Protein AF-A0A369CDJ7-F1 (afdb_monomer_lite)

Secondary structure (DSSP, 8-state):
--------PPPEEEEETTEEEBGGG--EESSGGGBPPB-HHHHHHHHTT-TTEEEEEGGGTS-SHHHHHHHHHHHHHHHHHHHHHT--

pLDDT: mean 79.2, std 15.46, range [38.53, 96.12]

Radius of gyration: 15.89 Å; chains: 1; bounding box: 33×39×41 Å

Sequence (88 aa):
MALGSMKMEIPYVLKKNGMYYAHNSAGYVHRVLMAELYTEEYAKSHASRSDDVQAIPITDLINGPDEVQDYIDRLEVMRDVMRAQGTD

Foldseek 3Di:
DDPPPPPPQQWKWKDFPCWTDAPPRPGTHNDPLRHDTHGPVVQVVVCVVDVRIDIGGVCVVQPDPVSVVVSVVVVVVVVVVVVVVPPD

Structure (mmCIF, N/CA/C/O backbone):
data_AF-A0A369CDJ7-F1
#
_entry.id   AF-A0A369CDJ7-F1
#
loop_
_atom_site.group_PDB
_atom_site.id
_atom_site.type_symbol
_atom_site.label_atom_id
_atom_site.label_alt_id
_atom_site.label_comp_id
_atom_site.label_asym_id
_atom_site.label_entity_id
_atom_site.label_seq_id
_atom_site.pdbx_PDB_ins_code
_atom_site.Cartn_x
_atom_site.Cartn_y
_atom_site.Cartn_z
_atom_site.occupancy
_atom_site.B_iso_or_equiv
_atom_site.auth_seq_id
_atom_site.auth_comp_id
_atom_site.auth_asym_id
_atom_site.auth_atom_id
_atom_site.pdbx_PDB_model_num
ATOM 1 N N . MET A 1 1 ? -19.083 27.535 8.416 1.00 38.53 1 MET A N 1
ATOM 2 C CA . MET A 1 1 ? -17.723 26.975 8.535 1.00 38.53 1 MET A CA 1
ATOM 3 C C . MET A 1 1 ? -17.543 26.018 7.376 1.00 38.53 1 MET A C 1
ATOM 5 O O . MET A 1 1 ? -18.318 25.078 7.277 1.00 38.53 1 MET A O 1
ATOM 9 N N . ALA A 1 2 ? -16.639 26.315 6.443 1.00 40.66 2 ALA A N 1
ATOM 10 C CA . ALA A 1 2 ? -16.330 25.383 5.368 1.00 40.66 2 ALA A CA 1
ATOM 11 C C . ALA A 1 2 ? -15.603 24.190 5.994 1.00 40.66 2 ALA A C 1
ATOM 13 O O . ALA A 1 2 ? -14.566 24.378 6.630 1.00 40.66 2 ALA A O 1
ATOM 14 N N . LEU A 1 3 ? -16.170 22.990 5.861 1.00 48.47 3 LEU A N 1
ATOM 15 C CA . LEU A 1 3 ? -15.419 21.753 6.029 1.00 48.47 3 LEU A CA 1
ATOM 16 C C . LEU A 1 3 ? -14.326 21.813 4.964 1.00 48.47 3 LEU A C 1
ATOM 18 O O . LEU A 1 3 ? -14.600 21.591 3.786 1.00 48.47 3 LEU A O 1
ATOM 22 N N . GLY A 1 4 ? -13.132 22.265 5.356 1.00 45.88 4 GLY A N 1
ATOM 23 C CA . GLY A 1 4 ? -11.975 22.272 4.478 1.00 45.88 4 GLY A CA 1
ATOM 24 C C . GLY A 1 4 ? -11.848 20.870 3.915 1.00 45.88 4 GLY A C 1
ATOM 25 O O . GLY A 1 4 ? -11.811 19.916 4.689 1.00 45.88 4 GLY A O 1
ATOM 26 N N . SER A 1 5 ? -11.896 20.749 2.590 1.00 49.09 5 SER A N 1
ATOM 27 C CA . SER A 1 5 ? -11.786 19.476 1.896 1.00 49.09 5 SER A CA 1
ATOM 28 C C . SER A 1 5 ? -10.519 18.780 2.385 1.00 49.09 5 SER A C 1
ATOM 30 O O . SER A 1 5 ? -9.422 19.122 1.945 1.00 49.09 5 SER A O 1
ATOM 32 N N . MET A 1 6 ? -10.655 17.841 3.327 1.00 46.56 6 MET A N 1
ATOM 33 C CA . MET A 1 6 ? -9.607 16.880 3.630 1.00 46.56 6 MET A CA 1
ATOM 34 C C . MET A 1 6 ? -9.402 16.138 2.321 1.00 46.56 6 MET A C 1
ATOM 36 O O . MET A 1 6 ? -10.218 15.308 1.924 1.00 46.56 6 MET A O 1
ATOM 40 N N . LYS A 1 7 ? -8.366 16.536 1.586 1.00 52.53 7 LYS A N 1
ATOM 41 C CA . LYS A 1 7 ? -7.903 15.815 0.416 1.00 52.53 7 LYS A CA 1
ATOM 42 C C . LYS A 1 7 ? -7.474 14.465 0.975 1.00 52.53 7 LYS A C 1
ATOM 44 O O . LYS A 1 7 ? -6.432 14.388 1.613 1.00 52.53 7 LYS A O 1
ATOM 49 N N . MET A 1 8 ? -8.348 13.462 0.890 1.00 57.06 8 MET A N 1
ATOM 50 C CA . MET A 1 8 ? -8.028 12.126 1.373 1.00 57.06 8 MET A CA 1
ATOM 51 C C . MET A 1 8 ? -6.850 11.644 0.541 1.00 57.06 8 MET A C 1
ATOM 53 O O . MET A 1 8 ? -7.005 11.340 -0.642 1.00 57.06 8 MET A O 1
ATOM 57 N N . GLU A 1 9 ? -5.661 11.676 1.131 1.00 80.25 9 GLU A N 1
ATOM 58 C CA . GLU A 1 9 ? -4.488 11.092 0.508 1.00 80.25 9 GLU A CA 1
ATOM 59 C C . GLU A 1 9 ? -4.714 9.589 0.464 1.00 80.25 9 GLU A C 1
ATOM 61 O O . GLU A 1 9 ? -4.936 8.948 1.491 1.00 80.25 9 GLU A O 1
ATOM 66 N N . ILE A 1 10 ? -4.739 9.048 -0.751 1.00 82.88 10 ILE A N 1
ATOM 67 C CA . ILE A 1 10 ? -4.901 7.616 -0.956 1.00 82.88 10 ILE A CA 1
ATOM 68 C C . ILE A 1 10 ? -3.628 6.951 -0.427 1.00 82.88 10 ILE A C 1
ATOM 70 O O . ILE A 1 10 ? -2.541 7.252 -0.931 1.00 82.88 10 ILE A O 1
ATOM 74 N N . PRO A 1 11 ? -3.727 6.065 0.575 1.00 90.69 11 PRO A N 1
ATOM 75 C CA . PRO A 1 11 ? -2.559 5.394 1.106 1.00 90.69 11 PRO A CA 1
ATOM 76 C C . PRO A 1 11 ? -2.022 4.373 0.104 1.00 90.69 11 PRO A C 1
ATOM 78 O O . PRO A 1 11 ? -2.760 3.786 -0.693 1.00 90.69 11 PRO A O 1
ATOM 81 N N . TYR A 1 12 ? -0.718 4.145 0.177 1.00 93.75 12 TYR A N 1
ATOM 82 C CA . TYR A 1 12 ? -0.003 3.161 -0.621 1.00 93.75 12 TYR A CA 1
ATOM 83 C C . TYR A 1 12 ? 0.411 1.979 0.248 1.00 93.75 12 TYR A C 1
ATOM 85 O O . TYR A 1 12 ? 0.691 2.131 1.433 1.00 93.75 12 TYR A O 1
ATOM 93 N N . VAL A 1 13 ? 0.521 0.807 -0.363 1.00 93.75 13 VAL A N 1
ATOM 94 C CA . VAL A 1 13 ? 1.170 -0.365 0.227 1.00 93.75 13 VAL A CA 1
ATOM 95 C C . VAL A 1 13 ? 2.467 -0.663 -0.515 1.00 93.75 13 VAL A C 1
ATOM 97 O O . VAL A 1 13 ? 2.619 -0.335 -1.695 1.00 93.75 13 VAL A O 1
ATOM 100 N N . LEU A 1 14 ? 3.397 -1.325 0.170 1.00 94.56 14 LEU A N 1
ATOM 101 C CA . LEU A 1 14 ? 4.594 -1.884 -0.450 1.00 94.56 14 LEU A CA 1
ATOM 102 C C . LEU A 1 14 ? 4.381 -3.372 -0.724 1.00 94.56 14 LEU A C 1
ATOM 104 O O . LEU A 1 14 ? 4.018 -4.124 0.182 1.00 94.56 14 LEU A O 1
ATOM 108 N N . LYS A 1 15 ? 4.621 -3.796 -1.966 1.00 94.12 15 LYS A N 1
ATOM 109 C CA . LYS A 1 15 ? 4.513 -5.186 -2.420 1.00 94.12 15 LYS A CA 1
ATOM 110 C C . LYS A 1 15 ? 5.869 -5.703 -2.892 1.00 94.12 15 LYS A C 1
ATOM 112 O O . LYS A 1 15 ? 6.525 -5.051 -3.691 1.00 94.12 15 LYS A O 1
ATOM 117 N N . LYS A 1 16 ? 6.266 -6.892 -2.446 1.00 93.19 16 LYS A N 1
ATOM 118 C CA . LYS A 1 16 ? 7.485 -7.597 -2.862 1.00 93.19 16 LYS A CA 1
ATOM 119 C C . LYS A 1 16 ? 7.181 -9.073 -3.063 1.00 93.19 16 LYS A C 1
ATOM 121 O O . LYS A 1 16 ? 6.627 -9.710 -2.173 1.00 93.19 16 LYS A O 1
ATOM 126 N N . ASN A 1 17 ? 7.522 -9.626 -4.228 1.00 89.44 17 ASN A N 1
ATOM 127 C CA . ASN A 1 17 ? 7.320 -11.048 -4.557 1.00 89.44 17 ASN A CA 1
ATOM 128 C C . ASN A 1 17 ? 5.898 -11.575 -4.265 1.00 89.44 17 ASN A C 1
ATOM 130 O O . ASN A 1 17 ? 5.723 -12.658 -3.714 1.00 89.44 17 ASN A O 1
ATOM 134 N N . GLY A 1 18 ? 4.866 -10.792 -4.600 1.00 87.31 18 GLY A N 1
ATOM 135 C CA . GLY A 1 18 ? 3.467 -11.179 -4.367 1.00 87.31 18 GLY A CA 1
ATOM 136 C C . GLY A 1 18 ? 2.962 -10.969 -2.933 1.00 87.31 18 GLY A C 1
ATOM 137 O O . GLY A 1 18 ? 1.777 -11.165 -2.686 1.00 87.31 18 GLY A O 1
ATOM 138 N N . MET A 1 19 ? 3.827 -10.527 -2.022 1.00 92.25 19 MET A N 1
ATOM 139 C CA . MET A 1 19 ? 3.528 -10.269 -0.616 1.00 92.25 19 MET A CA 1
ATOM 140 C C . MET A 1 19 ? 3.510 -8.778 -0.311 1.00 92.25 19 MET A C 1
ATOM 142 O O . MET A 1 19 ? 4.176 -8.011 -0.997 1.00 92.25 19 MET A O 1
ATOM 146 N N . TYR A 1 20 ? 2.830 -8.372 0.755 1.00 93.25 20 TYR A N 1
ATOM 147 C CA . TYR A 1 20 ? 2.804 -6.991 1.230 1.00 93.25 20 TYR A CA 1
ATOM 148 C C . TYR A 1 20 ? 3.605 -6.825 2.517 1.00 93.25 20 TYR A C 1
ATOM 150 O O . TYR A 1 20 ? 3.706 -7.757 3.311 1.00 93.25 20 TYR A O 1
ATOM 158 N N . TYR A 1 21 ? 4.178 -5.645 2.731 1.00 93.44 21 TYR A N 1
ATOM 159 C CA . TYR A 1 21 ? 4.898 -5.324 3.964 1.00 93.44 21 TYR A CA 1
ATOM 160 C C . TYR A 1 21 ? 3.906 -5.260 5.127 1.00 93.44 21 TYR A C 1
ATOM 162 O O . TYR A 1 21 ? 2.876 -4.602 5.017 1.00 93.44 21 TYR A O 1
ATOM 170 N N . ALA A 1 22 ? 4.199 -5.959 6.221 1.00 90.00 22 ALA A N 1
ATOM 171 C CA . ALA A 1 22 ? 3.353 -5.970 7.410 1.00 90.00 22 ALA A CA 1
ATOM 172 C C . ALA A 1 22 ? 3.597 -4.734 8.295 1.00 90.00 22 ALA A C 1
ATOM 174 O O . ALA A 1 22 ? 4.706 -4.191 8.314 1.00 90.00 22 ALA A O 1
ATOM 175 N N . HIS A 1 23 ? 2.591 -4.347 9.088 1.00 79.44 23 HIS A N 1
ATOM 176 C CA . HIS A 1 23 ? 2.730 -3.300 10.108 1.00 79.44 23 HIS A CA 1
ATOM 177 C C . HIS A 1 23 ? 3.912 -3.585 11.051 1.00 79.44 23 HIS A C 1
ATOM 179 O O . HIS A 1 23 ? 4.159 -4.733 11.435 1.00 79.44 23 HIS A O 1
ATOM 185 N N . ASN A 1 24 ? 4.639 -2.532 11.436 1.00 66.56 24 ASN A N 1
ATOM 186 C CA . ASN A 1 24 ? 5.736 -2.574 12.412 1.00 66.56 24 ASN A CA 1
ATOM 187 C C . ASN A 1 24 ? 6.795 -3.665 12.175 1.00 66.56 24 ASN A C 1
ATOM 189 O O . ASN A 1 24 ? 7.253 -4.317 13.113 1.00 66.56 24 ASN A O 1
ATOM 193 N N . SER A 1 25 ? 7.232 -3.849 10.928 1.00 62.66 25 SER A N 1
ATOM 194 C CA . SER A 1 25 ? 8.337 -4.761 10.587 1.00 62.66 25 SER A CA 1
ATOM 195 C C . SER A 1 25 ? 8.071 -6.239 10.904 1.00 62.66 25 SER A C 1
ATOM 197 O O . SER A 1 25 ? 9.016 -7.024 10.984 1.00 62.66 25 SER A O 1
ATOM 199 N N . ALA A 1 26 ? 6.806 -6.663 11.014 1.00 73.12 26 ALA A N 1
ATOM 200 C CA . ALA A 1 26 ? 6.424 -8.065 11.225 1.00 73.12 26 ALA A CA 1
ATOM 201 C C . ALA A 1 26 ? 6.641 -8.968 9.982 1.00 73.12 26 ALA A C 1
ATOM 203 O O . ALA A 1 26 ? 5.983 -9.994 9.817 1.00 73.12 26 ALA A O 1
ATOM 204 N N . GLY A 1 27 ? 7.562 -8.593 9.088 1.00 86.19 27 GLY A N 1
ATOM 205 C CA . GLY A 1 27 ? 7.851 -9.292 7.841 1.00 86.19 27 GLY A CA 1
ATOM 206 C C . GLY A 1 27 ? 6.840 -8.978 6.740 1.00 86.19 27 GLY A C 1
ATOM 207 O O . GLY A 1 27 ? 6.594 -7.814 6.422 1.00 86.19 27 GLY A O 1
ATOM 208 N N . TYR A 1 28 ? 6.288 -10.030 6.134 1.00 90.88 28 TYR A N 1
ATOM 209 C CA . TYR A 1 28 ? 5.419 -9.935 4.966 1.00 90.88 28 TYR A CA 1
ATOM 210 C C . TYR A 1 28 ? 4.087 -10.658 5.189 1.00 90.88 28 TYR A C 1
ATOM 212 O O . TYR A 1 28 ? 4.044 -11.721 5.806 1.00 90.88 28 TYR A O 1
ATOM 220 N N . VAL A 1 29 ? 3.007 -10.126 4.620 1.00 87.62 29 VAL A N 1
ATOM 221 C CA . VAL A 1 29 ? 1.658 -10.706 4.647 1.00 87.62 29 VAL A CA 1
ATOM 222 C C . VAL A 1 29 ? 1.142 -10.968 3.236 1.00 87.62 29 VAL A C 1
ATOM 224 O O . VAL A 1 29 ? 1.396 -10.209 2.307 1.00 87.62 29 VAL A O 1
ATOM 227 N N . HIS A 1 30 ? 0.372 -12.042 3.063 1.00 85.88 30 HIS A N 1
ATOM 228 C CA . HIS A 1 30 ? -0.230 -12.384 1.766 1.00 85.88 30 HIS A CA 1
ATOM 229 C C . HIS A 1 30 ? -1.436 -11.501 1.409 1.00 85.88 30 HIS A C 1
ATOM 231 O O . HIS A 1 30 ? -1.815 -11.404 0.245 1.00 85.88 30 HIS A O 1
ATOM 237 N N . ARG A 1 31 ? -2.084 -10.892 2.408 1.00 82.94 31 ARG A N 1
ATOM 238 C CA . ARG A 1 31 ? -3.337 -10.146 2.238 1.00 82.94 31 ARG A CA 1
ATOM 239 C C . ARG A 1 31 ? -3.072 -8.651 2.354 1.00 82.94 31 ARG A C 1
ATOM 241 O O . ARG A 1 31 ? -2.540 -8.220 3.373 1.00 82.94 31 ARG A O 1
ATOM 248 N N . VAL A 1 32 ? -3.515 -7.874 1.362 1.00 84.06 32 VAL A N 1
ATOM 249 C CA . VAL A 1 32 ? -3.375 -6.404 1.349 1.00 84.06 32 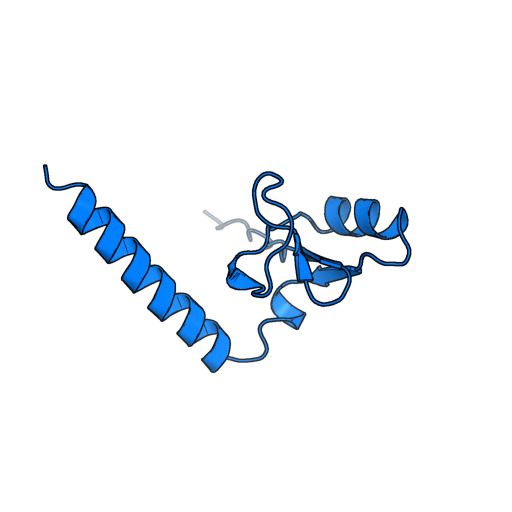VAL A CA 1
ATOM 250 C C . VAL A 1 32 ? -4.005 -5.751 2.584 1.00 84.06 32 VAL A C 1
ATOM 252 O O . VAL A 1 32 ? -3.465 -4.799 3.123 1.00 84.06 32 VAL A O 1
ATOM 255 N N . LEU A 1 33 ? -5.087 -6.332 3.106 1.00 78.50 33 LEU A N 1
ATOM 256 C CA . LEU A 1 33 ? -5.818 -5.833 4.278 1.00 78.50 33 LEU A CA 1
ATOM 257 C C . LEU A 1 33 ? -5.018 -5.900 5.592 1.00 78.50 33 LEU A C 1
ATOM 259 O O . LEU A 1 33 ? -5.438 -5.341 6.596 1.00 78.50 33 LEU A O 1
ATOM 263 N N . MET A 1 34 ? -3.906 -6.637 5.608 1.00 81.56 34 MET A N 1
ATOM 264 C CA . MET A 1 34 ? -2.993 -6.730 6.753 1.00 81.56 34 MET A CA 1
ATOM 265 C C . MET A 1 34 ? -1.689 -5.957 6.510 1.00 81.56 34 MET A C 1
ATOM 267 O O . MET A 1 34 ? -0.767 -6.036 7.325 1.00 81.56 34 MET A O 1
ATOM 271 N N . ALA A 1 35 ? -1.579 -5.298 5.356 1.00 89.31 35 ALA A N 1
ATOM 272 C CA . ALA A 1 35 ? -0.396 -4.558 4.970 1.00 89.31 35 ALA A CA 1
ATOM 273 C C . ALA A 1 35 ? -0.306 -3.236 5.727 1.00 89.31 35 ALA A C 1
ATOM 275 O O . ALA A 1 35 ? -1.317 -2.649 6.114 1.00 89.31 35 ALA A O 1
ATOM 276 N N . GLU A 1 36 ? 0.919 -2.750 5.871 1.00 91.62 36 GLU A N 1
ATOM 277 C CA . GLU A 1 36 ? 1.154 -1.393 6.325 1.00 91.62 36 GLU A CA 1
ATOM 278 C C . GLU A 1 36 ? 0.755 -0.376 5.262 1.00 91.62 36 GLU A C 1
ATOM 280 O O . GLU A 1 36 ? 1.000 -0.568 4.065 1.00 91.62 36 GLU A O 1
ATOM 285 N N . LEU A 1 37 ? 0.161 0.722 5.726 1.00 91.56 37 LEU A N 1
ATOM 286 C CA . LEU A 1 37 ? -0.215 1.854 4.895 1.00 91.56 37 LEU A CA 1
ATOM 287 C C . LEU A 1 37 ? 0.8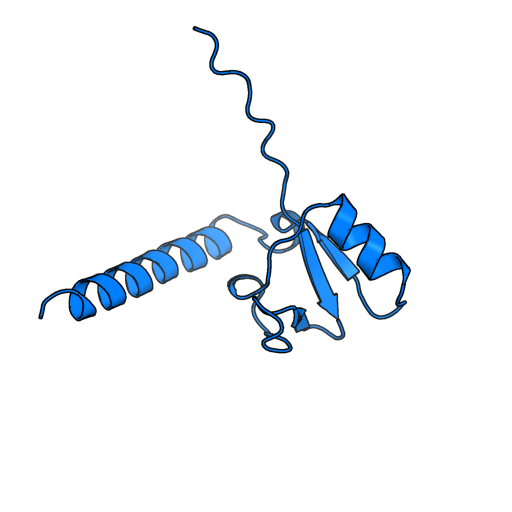41 2.951 4.993 1.00 91.56 37 LEU A C 1
ATOM 289 O O . LEU A 1 37 ? 1.219 3.387 6.077 1.00 91.56 37 LEU A O 1
ATOM 293 N N . TYR A 1 38 ? 1.276 3.431 3.838 1.00 91.12 38 TYR A N 1
ATOM 294 C CA . TYR A 1 38 ? 2.292 4.459 3.700 1.00 91.12 38 TYR A CA 1
ATOM 295 C C . TYR A 1 38 ? 1.750 5.658 2.933 1.00 91.12 38 TYR A C 1
ATOM 297 O O . TYR A 1 38 ? 0.824 5.547 2.124 1.00 91.12 38 TYR A O 1
ATOM 305 N N . THR A 1 39 ? 2.384 6.809 3.139 1.00 92.06 39 THR A N 1
ATOM 306 C CA . THR A 1 39 ? 2.203 7.947 2.237 1.00 92.06 39 THR A CA 1
ATOM 307 C C . THR A 1 39 ? 2.766 7.611 0.858 1.00 92.06 39 THR A C 1
ATOM 309 O O . THR A 1 39 ? 3.689 6.800 0.721 1.00 92.06 39 THR A O 1
ATOM 312 N N . GLU A 1 40 ? 2.233 8.265 -0.174 1.00 92.94 40 GLU A N 1
ATOM 313 C CA . GLU A 1 40 ? 2.724 8.122 -1.546 1.00 92.94 40 GLU A CA 1
ATOM 314 C C . GLU A 1 40 ? 4.232 8.398 -1.643 1.00 92.94 40 GLU A C 1
ATOM 316 O O . GLU A 1 40 ? 4.973 7.612 -2.236 1.00 92.94 40 GLU A O 1
ATOM 321 N N . GLU A 1 41 ? 4.692 9.493 -1.028 1.00 93.56 41 GLU A N 1
ATOM 322 C CA . GLU A 1 41 ? 6.097 9.906 -1.050 1.00 93.56 41 GLU A CA 1
ATOM 323 C C . GLU A 1 41 ? 7.005 8.833 -0.444 1.00 93.56 41 GLU A C 1
ATOM 325 O O . GLU A 1 41 ? 7.995 8.434 -1.066 1.00 93.56 41 GLU A O 1
ATOM 330 N N . TYR A 1 42 ? 6.651 8.322 0.740 1.00 93.12 42 TYR A N 1
ATOM 331 C CA . TYR A 1 42 ? 7.441 7.291 1.400 1.00 93.12 42 TYR A CA 1
ATOM 332 C C . TYR A 1 42 ? 7.470 6.008 0.570 1.00 93.12 42 TYR A C 1
ATOM 334 O O . TYR A 1 42 ? 8.547 5.466 0.317 1.00 93.12 42 TYR A O 1
ATOM 342 N N . ALA A 1 43 ? 6.306 5.538 0.114 1.00 93.69 43 ALA A N 1
ATOM 343 C CA . ALA A 1 43 ? 6.208 4.286 -0.623 1.00 93.69 43 ALA A CA 1
ATOM 344 C C . ALA A 1 43 ? 7.027 4.338 -1.921 1.00 93.69 43 ALA A C 1
ATOM 346 O O . ALA A 1 43 ? 7.827 3.440 -2.184 1.00 93.69 43 ALA A O 1
ATOM 347 N N . LYS A 1 44 ? 6.897 5.420 -2.701 1.00 95.44 44 LYS A N 1
ATOM 348 C CA . LYS A 1 44 ? 7.650 5.604 -3.951 1.00 95.44 44 LYS A CA 1
ATOM 349 C C . LYS A 1 44 ? 9.151 5.765 -3.709 1.00 95.44 44 LYS A C 1
ATOM 351 O O . LYS A 1 44 ? 9.946 5.176 -4.437 1.00 95.44 44 LYS A O 1
ATOM 356 N N . SER A 1 45 ? 9.543 6.515 -2.676 1.00 95.81 45 SER A N 1
ATOM 357 C CA . SER A 1 45 ? 10.949 6.678 -2.277 1.00 95.81 45 SER A CA 1
ATOM 358 C C . SER A 1 45 ? 11.579 5.372 -1.782 1.00 95.81 45 SER A C 1
ATOM 360 O O . SER A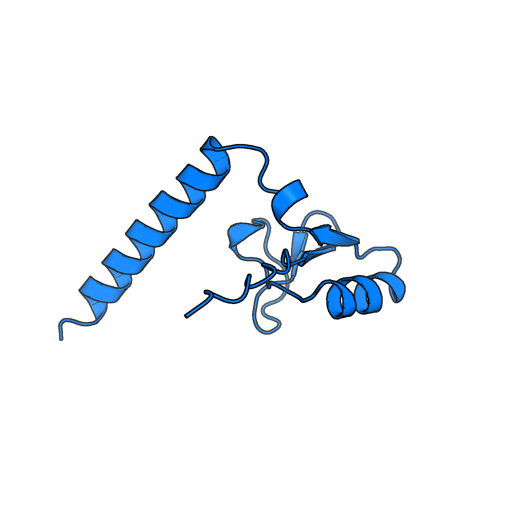 1 45 ? 12.775 5.156 -1.959 1.00 95.81 45 SER A O 1
ATOM 362 N N . HIS A 1 46 ? 10.795 4.487 -1.162 1.00 93.94 46 HIS A N 1
ATOM 363 C CA . HIS A 1 46 ? 11.261 3.168 -0.743 1.00 93.94 46 HIS A CA 1
ATOM 364 C C . HIS A 1 46 ? 11.384 2.214 -1.936 1.00 93.94 46 HIS A C 1
ATOM 366 O O . HIS A 1 46 ? 12.425 1.583 -2.109 1.00 93.94 46 HIS A O 1
ATOM 372 N N . ALA A 1 47 ? 10.346 2.132 -2.771 1.00 94.56 47 ALA A N 1
ATOM 373 C CA . ALA A 1 47 ? 10.320 1.266 -3.947 1.00 94.56 47 ALA A CA 1
ATOM 374 C C . ALA A 1 47 ? 11.433 1.611 -4.952 1.00 94.56 47 ALA A C 1
ATOM 376 O O . ALA A 1 47 ? 12.037 0.717 -5.526 1.00 94.56 47 ALA A O 1
ATOM 377 N N . SER A 1 48 ? 11.799 2.889 -5.105 1.00 96.12 48 SER A N 1
ATOM 378 C CA . SER A 1 48 ? 12.891 3.294 -6.006 1.00 96.12 48 SER A CA 1
ATOM 379 C C . SER A 1 48 ? 14.282 2.787 -5.597 1.00 96.12 48 SER A C 1
ATOM 381 O O . SER A 1 48 ? 15.220 2.880 -6.387 1.00 96.12 48 SER A O 1
ATOM 383 N N . ARG A 1 49 ? 14.439 2.258 -4.376 1.00 93.69 49 ARG A N 1
ATOM 384 C CA . ARG A 1 49 ? 15.706 1.710 -3.867 1.00 93.69 49 ARG A CA 1
ATOM 385 C C . ARG A 1 49 ? 15.877 0.219 -4.159 1.00 93.69 49 ARG A C 1
ATOM 387 O O . ARG A 1 49 ? 16.952 -0.306 -3.880 1.00 93.69 49 ARG A O 1
ATOM 394 N N . SER A 1 50 ? 14.841 -0.468 -4.647 1.00 90.06 50 SER A N 1
ATOM 395 C CA . SER A 1 50 ? 14.868 -1.913 -4.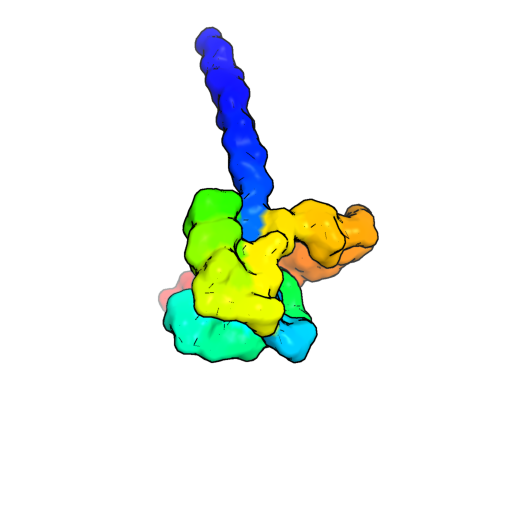888 1.00 90.06 50 SER A CA 1
ATOM 396 C C . SER A 1 50 ? 13.938 -2.304 -6.032 1.00 90.06 50 SER A C 1
ATOM 398 O O . SER A 1 50 ? 12.730 -2.114 -5.934 1.00 90.06 50 SER A O 1
ATOM 400 N N . ASP A 1 51 ? 14.479 -2.938 -7.072 1.00 89.94 51 ASP A N 1
ATOM 401 C CA . ASP A 1 51 ? 13.716 -3.328 -8.271 1.00 89.94 51 ASP A CA 1
ATOM 402 C C . ASP A 1 51 ? 12.611 -4.369 -7.994 1.00 89.94 51 ASP A C 1
ATOM 404 O O . ASP A 1 51 ? 11.706 -4.561 -8.805 1.00 89.94 51 ASP A O 1
ATOM 408 N N . ASP A 1 52 ? 12.672 -5.053 -6.849 1.00 92.56 52 ASP A N 1
ATOM 409 C CA . ASP A 1 52 ? 11.710 -6.080 -6.439 1.00 92.56 52 ASP A CA 1
ATOM 410 C C . ASP A 1 52 ? 10.585 -5.565 -5.523 1.00 92.56 52 ASP A C 1
ATOM 412 O O . ASP A 1 52 ? 9.727 -6.351 -5.108 1.00 92.56 52 ASP A O 1
ATOM 416 N N . VAL A 1 53 ? 10.568 -4.262 -5.218 1.00 94.50 53 VAL A N 1
ATOM 417 C CA . VAL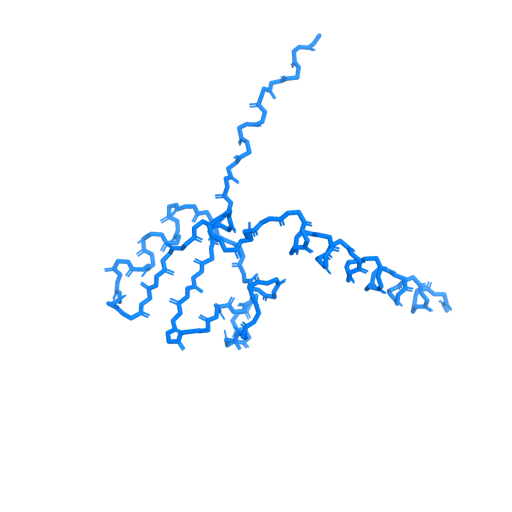 A 1 53 ? 9.536 -3.618 -4.397 1.00 94.50 53 VAL A CA 1
ATOM 418 C C . VAL A 1 53 ? 8.684 -2.682 -5.246 1.00 94.50 53 VAL A C 1
ATOM 420 O O . VAL A 1 53 ? 9.180 -1.824 -5.967 1.00 94.50 53 VAL A O 1
ATOM 423 N N . GLN A 1 54 ? 7.368 -2.807 -5.110 1.00 95.88 54 GLN A N 1
ATOM 424 C CA . GLN A 1 54 ? 6.377 -1.981 -5.788 1.00 95.88 54 GLN A CA 1
ATOM 425 C C . GLN A 1 54 ? 5.599 -1.149 -4.771 1.00 95.88 54 GLN A C 1
ATOM 427 O O . GLN A 1 54 ? 5.112 -1.681 -3.775 1.00 95.88 54 GLN A O 1
ATOM 432 N N . ALA A 1 55 ? 5.441 0.142 -5.049 1.00 95.31 55 ALA A N 1
ATOM 433 C CA . ALA A 1 55 ? 4.512 1.015 -4.342 1.00 95.31 55 ALA A CA 1
ATOM 434 C C . ALA A 1 55 ? 3.182 1.030 -5.098 1.00 95.31 55 ALA A C 1
ATOM 436 O O . ALA A 1 55 ? 3.148 1.434 -6.260 1.00 95.31 55 ALA A O 1
ATOM 437 N N . ILE A 1 56 ? 2.102 0.591 -4.454 1.00 93.50 56 ILE A N 1
ATOM 438 C CA . ILE A 1 56 ? 0.791 0.444 -5.095 1.00 93.50 56 ILE A CA 1
ATOM 439 C C . ILE A 1 56 ? -0.241 1.221 -4.274 1.00 93.50 56 ILE A C 1
ATOM 441 O O . ILE A 1 56 ? -0.322 0.985 -3.066 1.00 93.50 56 ILE A O 1
ATOM 445 N N . PRO A 1 57 ? -1.020 2.139 -4.870 1.00 91.69 57 PRO A N 1
ATOM 446 C CA . PRO A 1 57 ? -2.111 2.783 -4.151 1.00 91.69 57 PRO A CA 1
ATOM 447 C C . PRO A 1 57 ? -3.159 1.729 -3.789 1.00 91.69 57 PRO A C 1
ATOM 449 O O . PRO A 1 57 ? -3.475 0.848 -4.590 1.00 91.69 57 PRO A O 1
ATOM 452 N N . ILE A 1 58 ? -3.714 1.800 -2.579 1.00 87.38 58 ILE A N 1
ATOM 453 C CA . ILE A 1 58 ? -4.631 0.759 -2.093 1.00 87.38 58 ILE A CA 1
ATOM 454 C C . ILE A 1 58 ? -5.875 0.602 -2.982 1.00 87.38 58 ILE A C 1
ATOM 456 O O . ILE A 1 58 ? -6.419 -0.492 -3.100 1.00 87.38 58 ILE A O 1
ATOM 460 N N . THR A 1 59 ? -6.289 1.678 -3.653 1.00 84.38 59 THR A N 1
ATOM 461 C CA . THR A 1 59 ? -7.423 1.696 -4.586 1.00 84.38 59 THR A CA 1
ATOM 462 C C . THR A 1 59 ? -7.225 0.805 -5.804 1.00 84.38 59 THR A C 1
ATOM 464 O O . THR A 1 59 ? -8.211 0.342 -6.357 1.00 84.38 59 THR A O 1
ATOM 467 N N . ASP A 1 60 ? -5.981 0.532 -6.205 1.00 86.06 60 ASP A N 1
ATOM 468 C CA . ASP A 1 60 ? -5.693 -0.354 -7.342 1.00 86.06 60 ASP A CA 1
ATOM 469 C C . ASP A 1 60 ? -5.739 -1.836 -6.933 1.00 86.06 60 ASP A C 1
ATOM 471 O O . ASP A 1 60 ? -5.752 -2.729 -7.784 1.00 86.06 60 ASP A O 1
ATOM 475 N N . LEU A 1 61 ? -5.725 -2.109 -5.623 1.00 82.06 61 LEU A N 1
ATOM 476 C CA . LEU A 1 61 ? -5.705 -3.455 -5.051 1.00 82.06 61 LEU A CA 1
ATOM 477 C C . LEU A 1 61 ? -7.057 -3.911 -4.526 1.00 82.06 61 LEU A C 1
ATOM 479 O O . LEU A 1 61 ? -7.269 -5.113 -4.428 1.00 82.06 61 LEU A O 1
ATOM 483 N N . ILE A 1 62 ? -7.927 -2.971 -4.167 1.00 73.44 62 ILE A N 1
ATOM 484 C CA . ILE A 1 62 ? -9.293 -3.251 -3.744 1.00 73.44 62 ILE A CA 1
ATOM 485 C C . ILE A 1 62 ? -10.194 -2.933 -4.936 1.00 73.44 62 ILE A C 1
ATOM 487 O O . ILE A 1 62 ? -10.652 -1.803 -5.111 1.00 73.44 62 ILE A O 1
ATOM 491 N N . ASN A 1 63 ? -10.398 -3.928 -5.793 1.00 61.97 63 ASN A N 1
ATOM 492 C CA . ASN A 1 63 ? -11.132 -3.785 -7.043 1.00 61.97 63 ASN A CA 1
ATOM 493 C C . ASN A 1 63 ? -12.579 -4.237 -6.864 1.00 61.97 63 ASN A C 1
ATOM 495 O O . ASN A 1 63 ? -13.000 -5.278 -7.361 1.00 61.97 63 ASN A O 1
ATOM 499 N N . GLY A 1 64 ? -13.364 -3.395 -6.197 1.00 59.47 64 GLY A N 1
ATOM 500 C CA . GLY A 1 64 ? -14.819 -3.491 -6.218 1.00 59.47 64 GLY A CA 1
ATOM 501 C C . GLY A 1 64 ? -15.473 -3.554 -4.839 1.00 59.47 64 GLY A C 1
ATOM 502 O O . GLY A 1 64 ? -14.816 -3.821 -3.833 1.00 59.47 64 GLY A O 1
ATOM 503 N N . PRO A 1 65 ? -16.787 -3.280 -4.788 1.00 57.25 65 PRO A N 1
ATOM 504 C CA . PRO A 1 65 ? -17.550 -3.219 -3.544 1.00 57.25 65 PRO A CA 1
ATOM 505 C C . PRO A 1 65 ? -17.518 -4.530 -2.751 1.00 57.25 65 PRO A C 1
ATOM 507 O O . PRO A 1 65 ? -17.572 -4.473 -1.530 1.00 57.25 65 PRO A O 1
ATOM 510 N N . ASP A 1 66 ? -17.358 -5.678 -3.411 1.00 62.75 66 ASP A N 1
ATOM 511 C CA . ASP A 1 66 ? -17.327 -6.989 -2.752 1.00 62.75 66 ASP A CA 1
ATOM 512 C C . ASP A 1 66 ? -16.059 -7.173 -1.898 1.00 62.75 66 ASP A C 1
ATOM 514 O O . ASP A 1 66 ? -16.133 -7.607 -0.753 1.00 62.75 66 ASP A O 1
ATOM 518 N N . GLU A 1 67 ? -14.894 -6.746 -2.398 1.00 62.94 67 GLU A N 1
ATOM 519 C CA . GLU A 1 67 ? -13.634 -6.802 -1.640 1.00 62.94 67 GLU A CA 1
ATOM 520 C C . GLU A 1 67 ? -13.600 -5.767 -0.500 1.00 62.94 67 GLU A C 1
ATOM 522 O O . GLU A 1 67 ? -12.990 -5.998 0.548 1.00 62.94 67 GLU A O 1
ATOM 527 N N . VAL A 1 68 ? -14.289 -4.631 -0.678 1.00 68.50 68 VAL A N 1
ATOM 528 C CA . VAL A 1 68 ? -14.518 -3.641 0.389 1.00 68.50 68 VAL A CA 1
ATOM 529 C C . VAL A 1 68 ? -15.460 -4.203 1.457 1.00 68.50 68 VAL A C 1
ATOM 531 O O . VAL A 1 68 ? -15.207 -4.010 2.646 1.00 68.50 68 VAL A O 1
ATOM 534 N N . GLN A 1 69 ? -16.525 -4.900 1.060 1.00 67.19 69 GLN A N 1
ATOM 535 C CA . GLN A 1 69 ? -17.494 -5.486 1.984 1.00 67.19 69 GLN A CA 1
ATOM 536 C C . GLN A 1 69 ? -16.852 -6.594 2.827 1.00 67.19 69 GLN A C 1
ATOM 538 O O . GLN A 1 69 ? -16.979 -6.566 4.047 1.00 67.19 69 GLN A O 1
ATOM 543 N N . ASP A 1 70 ? -16.051 -7.471 2.214 1.00 69.56 70 ASP A N 1
ATOM 544 C CA . ASP A 1 70 ? -15.259 -8.486 2.926 1.00 69.56 70 ASP A CA 1
ATOM 545 C C . ASP A 1 70 ? -14.321 -7.863 3.977 1.00 69.56 70 ASP A C 1
ATOM 547 O O . ASP A 1 70 ? -14.081 -8.430 5.051 1.00 69.56 70 ASP A O 1
ATOM 551 N N . TYR A 1 71 ? -13.771 -6.678 3.685 1.00 68.31 71 TYR A N 1
ATOM 552 C CA . TYR A 1 71 ? -12.959 -5.934 4.642 1.00 68.31 71 TYR A CA 1
ATOM 553 C C . TYR A 1 71 ? -13.794 -5.366 5.794 1.00 68.31 71 TYR A C 1
ATOM 555 O O . TYR A 1 71 ? -13.400 -5.516 6.954 1.00 68.31 71 TYR A O 1
ATOM 563 N N . ILE A 1 72 ? -14.942 -4.751 5.493 1.00 77.25 72 ILE A N 1
ATOM 564 C CA . ILE A 1 72 ? -15.866 -4.206 6.496 1.00 77.25 72 ILE A CA 1
ATOM 565 C C . ILE A 1 72 ? -16.330 -5.316 7.441 1.00 77.25 72 ILE A C 1
ATOM 567 O O . ILE A 1 72 ? -16.135 -5.188 8.650 1.00 77.25 72 ILE A O 1
ATOM 571 N N . ASP A 1 73 ? -16.837 -6.428 6.908 1.00 75.56 73 ASP A N 1
ATOM 572 C CA . ASP A 1 73 ? -17.362 -7.553 7.689 1.00 75.56 73 ASP A CA 1
ATOM 573 C C . ASP A 1 73 ? -16.306 -8.095 8.663 1.00 75.56 73 ASP A C 1
ATOM 575 O O . ASP A 1 73 ? -16.578 -8.399 9.828 1.00 75.56 73 ASP A O 1
ATOM 579 N N . ARG A 1 74 ? -15.044 -8.152 8.229 1.00 72.06 74 ARG A N 1
ATOM 580 C CA . ARG A 1 74 ? -13.944 -8.606 9.081 1.00 72.06 74 ARG A CA 1
ATOM 581 C C . ARG A 1 74 ? -13.564 -7.600 10.167 1.00 72.06 74 ARG A C 1
ATOM 583 O O . ARG A 1 74 ? -13.220 -8.021 11.275 1.00 72.06 74 ARG A O 1
ATOM 590 N N . LEU A 1 75 ? -13.603 -6.298 9.876 1.00 77.31 75 LEU A N 1
ATOM 591 C CA . LEU A 1 75 ? -13.403 -5.263 10.894 1.00 77.31 75 LEU A CA 1
ATOM 592 C C . LEU A 1 75 ? -14.486 -5.340 11.972 1.00 77.31 75 LEU A C 1
ATOM 594 O O . LEU A 1 75 ? -14.177 -5.158 13.151 1.00 77.31 75 LEU A O 1
ATOM 598 N N . GLU A 1 76 ? -15.723 -5.661 11.595 1.00 78.25 76 GLU A N 1
ATOM 599 C CA . GLU A 1 76 ? -16.813 -5.865 12.549 1.00 78.25 76 GLU A CA 1
ATOM 600 C C . GLU A 1 76 ? -16.550 -7.062 13.463 1.00 78.25 76 G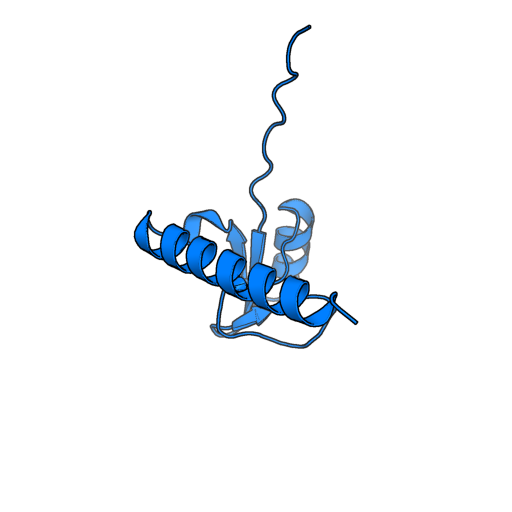LU A C 1
ATOM 602 O O . GLU A 1 76 ? -16.608 -6.920 14.684 1.00 78.25 76 GLU A O 1
ATOM 607 N N . VAL A 1 77 ? -16.140 -8.204 12.899 1.00 82.06 77 VAL A N 1
ATOM 608 C CA . VAL A 1 77 ? -15.766 -9.388 13.691 1.00 82.06 77 VAL A CA 1
ATOM 609 C C . VAL A 1 77 ? -14.622 -9.071 14.656 1.00 82.06 77 VAL A C 1
ATOM 611 O O . VAL A 1 77 ? -14.669 -9.451 15.826 1.00 82.06 77 VAL A O 1
ATOM 614 N N . MET A 1 78 ? -13.588 -8.358 14.202 1.00 75.56 78 MET A N 1
ATOM 615 C CA . MET A 1 78 ? -12.440 -8.033 15.051 1.00 75.56 78 MET A CA 1
ATOM 616 C C . MET A 1 78 ? -12.811 -7.050 16.169 1.00 75.56 78 MET A C 1
ATOM 618 O O . MET A 1 78 ? -12.389 -7.234 17.311 1.00 75.56 78 MET A O 1
ATOM 622 N N . ARG A 1 79 ? -13.649 -6.050 15.868 1.00 77.50 79 ARG A N 1
ATOM 623 C CA . ARG A 1 79 ? -14.238 -5.140 16.862 1.00 77.50 79 ARG A CA 1
ATOM 624 C C . ARG A 1 79 ? -15.014 -5.915 17.924 1.00 77.50 79 ARG A C 1
ATOM 626 O O . ARG A 1 79 ? -14.878 -5.617 19.110 1.00 77.50 79 ARG A O 1
ATOM 633 N N . ASP A 1 80 ? -15.814 -6.892 17.515 1.00 85.19 80 ASP A N 1
ATOM 634 C CA . ASP A 1 80 ? -16.658 -7.661 18.426 1.00 85.19 80 ASP A CA 1
ATOM 635 C C . ASP A 1 80 ? -15.817 -8.567 19.338 1.00 85.19 80 ASP A C 1
ATOM 637 O O . ASP A 1 80 ? -16.055 -8.612 20.546 1.00 85.19 80 ASP A O 1
ATOM 641 N N . VAL A 1 81 ? -14.755 -9.186 18.808 1.00 81.31 81 VAL A N 1
ATOM 642 C CA . VAL A 1 81 ? -13.763 -9.927 19.610 1.00 81.31 81 VAL A CA 1
ATOM 643 C C . VAL A 1 81 ? -13.075 -9.015 20.629 1.00 81.31 81 VAL A C 1
ATOM 645 O O . VAL A 1 81 ? -12.982 -9.369 21.802 1.00 81.31 81 VAL A O 1
ATOM 648 N N . MET A 1 82 ? -12.626 -7.827 20.215 1.00 76.50 82 MET A N 1
ATOM 649 C CA . MET A 1 82 ? -11.980 -6.866 21.120 1.00 76.50 82 MET A CA 1
ATOM 650 C C . MET A 1 82 ? -12.926 -6.388 22.227 1.00 76.50 82 MET A C 1
ATOM 652 O O . MET A 1 82 ? -12.508 -6.241 23.373 1.00 76.50 82 MET A O 1
ATOM 656 N N . ARG A 1 83 ? -14.212 -6.179 21.916 1.00 78.50 83 ARG A N 1
ATOM 657 C CA . ARG A 1 83 ? -15.232 -5.836 22.919 1.00 78.50 83 ARG A CA 1
ATOM 658 C C . ARG A 1 83 ? -15.479 -6.973 23.904 1.00 78.50 83 ARG A C 1
ATOM 660 O O . ARG A 1 83 ? -15.558 -6.715 25.101 1.00 78.50 83 ARG A O 1
ATOM 667 N N . ALA A 1 84 ? -15.557 -8.209 23.416 1.00 74.19 84 ALA A N 1
ATOM 668 C CA . ALA A 1 84 ? -15.728 -9.388 24.260 1.00 74.19 84 ALA A CA 1
ATOM 669 C C . ALA A 1 84 ? -14.532 -9.620 25.202 1.00 74.19 84 ALA A C 1
ATOM 671 O O . ALA A 1 84 ? -14.706 -10.158 26.287 1.00 74.19 84 ALA A O 1
ATOM 672 N N . GLN A 1 85 ? -13.328 -9.189 24.816 1.00 65.00 85 GLN A N 1
ATOM 673 C CA . GLN A 1 85 ? -12.124 -9.275 25.653 1.00 65.00 85 GLN A CA 1
ATOM 674 C C . GLN A 1 85 ? -11.955 -8.102 26.633 1.00 65.00 85 GLN A C 1
ATOM 676 O O . GLN A 1 85 ? -11.167 -8.206 27.565 1.00 65.00 85 GLN A O 1
ATOM 681 N N . GLY A 1 86 ? -12.671 -6.989 26.438 1.00 57.69 86 GLY A N 1
ATOM 682 C CA . GLY A 1 86 ? -12.660 -5.821 27.331 1.00 57.69 86 GLY A CA 1
ATOM 683 C C . GLY A 1 86 ? -13.745 -5.842 28.414 1.00 57.69 86 GLY A C 1
ATOM 684 O O . GLY A 1 86 ? -13.984 -4.815 29.044 1.00 57.69 86 GLY A O 1
ATOM 685 N N . THR A 1 87 ? -14.441 -6.970 28.582 1.00 51.75 87 THR A N 1
ATOM 686 C CA . THR A 1 87 ? -15.421 -7.204 29.654 1.00 51.75 87 THR A CA 1
ATOM 687 C C . THR A 1 87 ? -14.835 -8.194 30.659 1.00 51.75 87 THR A C 1
ATOM 689 O O . THR A 1 87 ? -15.244 -9.348 30.711 1.00 51.75 87 THR A O 1
ATOM 692 N N . ASP A 1 88 ? -13.846 -7.728 31.418 1.00 43.59 88 ASP A N 1
ATOM 693 C CA . ASP A 1 88 ? -13.382 -8.330 32.675 1.00 43.59 88 ASP A CA 1
ATOM 694 C C . ASP A 1 88 ? -12.972 -7.199 33.635 1.00 43.59 88 ASP A C 1
ATOM 696 O O . ASP A 1 88 ? -12.325 -6.233 33.158 1.00 43.59 88 ASP A O 1
#

Organism: NCBI:txid547122

=== Feature glossary ===
Legend for the data blocks above and below:

— What the protein is —

The amino-acid sequence is the protein's primary structure: the linear order of residues from the N-terminus to the C-terminus, written in one-letter code. Everything else here — the 3D coordinates, the secondary structure, the domain annotations — is ultimately a consequence of this string.

Functional annotations link the protein to curated databases. InterPro entries identify conserved domains and families by matching the sequence against member-database signatures (Pfam, PROSITE, CDD, …). Gene Ontology (GO) terms describe molecular function, biological process, and cellular component in a controlled vocabulary. CATH places the structure in a hierarchical fold classification (Class/Architecture/Topology/Homologous-superfamily). The organism is the source species.

— Where its atoms are —

Atomic coordinates in PDBx/mmCIF format — the same representation the Protein Data Bank distributes. Each line of the _atom_site loop places one backbone atom in Cartesian space (units: ångströms, origin: arbitrary).

The six renders are orthographic views along the three Cartesian axes in both directions. Representation (cartoon, sticks, or surface) and color scheme (sequence-rainbow or by-chain) vary across proteins so the training set covers all the common visualization conventions.

— Local backbone conformation —

Eight-state secondary structure (DSSP): H is the canonical α-helix, G the tighter 3₁₀-helix, I the wider π-helix; E/B are β-structure, T and S are turns and bends, and '-' is everything else. DSSP derives these from the pattern of main-chain N–H···O=C hydrogen bonds, not from the sequence.

Three-state secondary structure (P-SEA) collapses the eight DSSP classes into helix (a), strand (b), and coil (c). P-SEA assigns these from Cα geometry alone — distances and angles — without requiring backbone oxygens, so it works on any Cα trace.

φ (phi) and ψ (psi) are the two rotatable backbone dihedrals per residue: φ is the C(i-1)–N–Cα–C torsion, ψ is the N–Cα–C–N(i+1) torsion, both in degrees on (−180°, 180°]. α-helical residues cluster near (−60°, −45°); β-strand residues near (−120°, +130°). A Ramachandran plot is simply a scatter of (φ, ψ) for every residue.

— Global shape and packing —

The geometric summary reports three shape descriptors. Rg (radius of gyration) measures how spread out the Cα atoms are about their centre of mass; compact globular proteins have small Rg, elongated or unfolded ones large. Cα contacts (<8 Å, |i−j|>4) count long-range residue pairs in spatial proximity — high for tightly packed folds, near zero for rods or random coil. The bounding-box extents give the protein's footprint along x, y, z in Å.

SASA measures how much of the protein is reachable by solvent. It is computed by rolling a water-sized probe over the atomic surface and summing the exposed area (Å²). Per-residue SASA distinguishes core (buried, low SASA) from surface (exposed, high SASA) residues; total SASA is a whole-molecule size measure.

Plot images: a contact map (which residues are close in 3D, as an N×N binary image), a Ramachandran scatter (backbone torsion angles, revealing secondary-structure composition at a glance), and — for AlphaFold structures — a PAE heatmap (pairwise prediction confidence).

— Structural neighborhood —

A 3Di character summarizes, for each residue, the relative orientation of the Cα frame of its nearest spatial neighbor. Because it encodes fold topology rather than chemistry, 3Di alignments detect remote structural similarity that sequence alignment misses.

The Foldseek neighbor list gives the closest experimentally determined structures in the PDB, ranked by structural alignment. TM-score near 1 means near-identical fold; near 0.3 means only rough topology match. This is how one finds what a novel AlphaFold prediction most resembles in the solved-structure universe.

— Confidence and disorder —

For AlphaFold models, the B-factor field carries pLDDT — the model's own estimate of local accuracy on a 0–100 scale. Regions with pLDDT<50 should be treated as essentially unmodeled; they often correspond to intrinsically disordered segments.

Crystallographic B-factors measure how much each atom's electron density is smeared out, in Å². They rise in mobile loops and surface residues and fall in the buried interior. In AlphaFold models this column is repurposed to hold pLDDT instead.

Predicted Aligned Error (PAE) is an AlphaFold confidence matrix: entry (i, j) is the expected error in the position of residue j, in ångströms, when the prediction is superimposed on the true structure at residue i. Low PAE within a block of residues means that block is internally rigid and well-predicted; high PAE between two blocks means their relative placement is uncertain even if each block individually is confident.